Protein AF-A0AAD7UB08-F1 (afdb_monomer_lite)

Radius of gyration: 28.37 Å; chains: 1; bounding box: 59×45×67 Å

Structure (mmCIF, N/CA/C/O backbone):
data_AF-A0AAD7UB08-F1
#
_entry.id   AF-A0AAD7UB08-F1
#
loop_
_atom_site.group_PDB
_atom_site.id
_atom_site.type_symbol
_atom_site.label_atom_id
_atom_site.label_alt_id
_atom_site.label_comp_id
_atom_site.label_asym_id
_atom_site.label_entity_id
_atom_site.label_seq_id
_atom_site.pdbx_PDB_ins_code
_atom_site.Cartn_x
_atom_site.Cartn_y
_atom_site.Cartn_z
_atom_site.occupancy
_atom_site.B_iso_or_equiv
_atom_site.auth_seq_id
_atom_site.auth_comp_id
_atom_site.auth_asym_id
_atom_site.auth_atom_id
_atom_site.pdbx_PDB_model_num
ATOM 1 N N . MET A 1 1 ? -1.883 6.183 -9.717 1.00 77.38 1 MET A N 1
ATOM 2 C CA . MET A 1 1 ? -1.496 4.913 -10.372 1.00 77.38 1 MET A CA 1
ATOM 3 C C . MET A 1 1 ? -1.075 5.240 -11.805 1.00 77.38 1 MET A C 1
ATOM 5 O O . MET A 1 1 ? -1.662 6.165 -12.356 1.00 77.38 1 MET A O 1
ATOM 9 N N . GLN A 1 2 ? -0.037 4.602 -12.362 1.00 87.12 2 GLN A N 1
ATOM 10 C CA . GLN A 1 2 ? 0.433 4.840 -13.742 1.00 87.12 2 GLN A CA 1
ATOM 11 C C . GLN A 1 2 ? 0.316 3.563 -14.581 1.00 87.12 2 GLN A C 1
ATOM 13 O O . GLN A 1 2 ? 0.586 2.474 -14.077 1.00 87.12 2 GLN A O 1
ATOM 18 N N . PHE A 1 3 ? -0.080 3.718 -15.844 1.00 93.44 3 PHE A N 1
ATOM 19 C CA . PHE A 1 3 ? -0.342 2.625 -16.781 1.00 93.44 3 PHE A CA 1
ATOM 20 C C . PHE A 1 3 ? 0.560 2.736 -18.009 1.00 93.44 3 PHE A C 1
ATOM 22 O O . PHE A 1 3 ? 0.976 3.834 -18.388 1.00 93.44 3 PHE A O 1
ATOM 29 N N . CYS A 1 4 ? 0.858 1.596 -18.626 1.00 93.75 4 CYS A N 1
ATOM 30 C CA . CYS A 1 4 ? 1.597 1.527 -19.876 1.00 93.75 4 CYS A CA 1
ATOM 31 C C . CYS A 1 4 ? 0.754 2.109 -21.028 1.00 93.75 4 CYS A C 1
ATOM 33 O O . CYS A 1 4 ? -0.402 1.714 -21.181 1.00 93.75 4 CYS A O 1
ATOM 35 N N . PRO A 1 5 ? 1.310 2.997 -21.872 1.00 93.38 5 PRO A N 1
ATOM 36 C CA . PRO A 1 5 ? 0.592 3.547 -23.021 1.00 93.38 5 PRO A CA 1
ATOM 37 C C . PRO A 1 5 ? 0.389 2.541 -24.166 1.00 93.38 5 PRO A C 1
ATOM 39 O O . PRO A 1 5 ? -0.391 2.826 -25.067 1.00 93.38 5 PRO A O 1
ATOM 42 N N . HIS A 1 6 ? 1.096 1.405 -24.161 1.00 91.12 6 HIS A N 1
ATOM 43 C CA . HIS A 1 6 ? 0.998 0.393 -25.216 1.00 91.12 6 HIS A CA 1
ATOM 44 C C . HIS A 1 6 ? -0.057 -0.673 -24.887 1.00 91.12 6 HIS A C 1
ATOM 46 O O . HIS A 1 6 ? -0.972 -0.885 -25.674 1.00 91.12 6 HIS A O 1
ATOM 52 N N . ASP A 1 7 ? 0.015 -1.263 -23.688 1.00 92.31 7 ASP A N 1
ATOM 53 C CA . ASP A 1 7 ? -0.825 -2.417 -23.318 1.00 92.31 7 ASP A CA 1
ATOM 54 C C . ASP A 1 7 ? -1.822 -2.119 -22.188 1.00 92.31 7 ASP A C 1
ATOM 56 O O . ASP A 1 7 ? -2.478 -3.025 -21.681 1.00 92.31 7 ASP A O 1
ATOM 60 N N . GLY A 1 8 ? -1.882 -0.877 -21.692 1.00 91.19 8 GLY A N 1
ATOM 61 C CA . GLY A 1 8 ? -2.778 -0.481 -20.594 1.00 91.19 8 GLY A CA 1
ATOM 62 C C . GLY A 1 8 ? -2.481 -1.138 -19.237 1.00 91.19 8 GLY A C 1
ATOM 63 O O . GLY A 1 8 ? -3.202 -0.906 -18.269 1.00 91.19 8 GLY A O 1
ATOM 64 N N . THR A 1 9 ? -1.419 -1.941 -19.135 1.0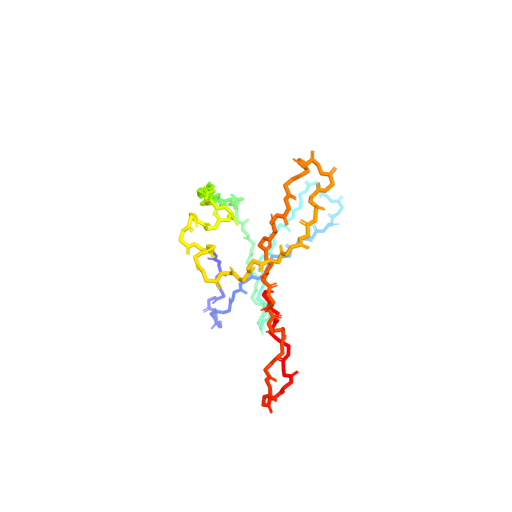0 93.81 9 THR A N 1
ATOM 65 C CA . THR A 1 9 ? -1.046 -2.670 -17.914 1.00 93.81 9 THR A CA 1
ATOM 66 C C . THR A 1 9 ? -0.464 -1.725 -16.857 1.00 93.81 9 THR A C 1
ATOM 68 O O . THR A 1 9 ? 0.171 -0.719 -17.184 1.00 93.81 9 THR A O 1
ATOM 71 N N . LEU A 1 10 ? -0.673 -2.026 -15.572 1.00 93.81 10 LEU A N 1
ATOM 72 C CA . LEU A 1 10 ? -0.142 -1.235 -14.458 1.00 93.81 10 LEU A CA 1
ATOM 73 C C . LEU A 1 10 ? 1.392 -1.335 -14.395 1.00 93.81 10 LEU A C 1
ATOM 75 O O . LEU A 1 10 ? 1.953 -2.428 -14.424 1.00 93.81 10 LEU A O 1
ATOM 79 N N . LEU A 1 11 ? 2.072 -0.189 -14.298 1.00 92.94 11 LEU A N 1
ATOM 80 C CA . LEU A 1 11 ? 3.535 -0.146 -14.251 1.00 92.94 11 LEU A CA 1
ATOM 81 C C . LEU A 1 11 ? 4.067 -0.488 -12.855 1.00 92.94 11 LEU A C 1
ATOM 83 O O . LEU A 1 11 ? 3.631 0.086 -11.854 1.00 92.94 11 LEU A O 1
ATOM 87 N N . HIS A 1 12 ? 5.055 -1.378 -12.801 1.00 91.50 12 HIS A N 1
ATOM 88 C CA . HIS A 1 12 ? 5.726 -1.793 -11.573 1.00 91.50 12 HIS A CA 1
ATOM 89 C C . HIS A 1 12 ? 6.894 -0.861 -11.244 1.00 91.50 12 HIS A C 1
ATOM 91 O O . HIS A 1 12 ? 7.542 -0.323 -12.141 1.00 91.50 12 HIS A O 1
ATOM 97 N N . VAL A 1 13 ? 7.171 -0.672 -9.954 1.00 89.25 13 VAL A N 1
ATOM 98 C CA . VAL A 1 13 ? 8.270 0.174 -9.475 1.00 89.25 13 VAL A CA 1
ATOM 99 C C . VAL A 1 13 ? 9.517 -0.678 -9.266 1.00 89.25 13 VAL A C 1
ATOM 101 O O . VAL A 1 13 ? 9.540 -1.519 -8.374 1.00 89.25 13 VAL A O 1
ATOM 104 N N . ASN A 1 14 ? 10.559 -0.409 -10.044 1.00 86.75 14 ASN A N 1
ATOM 105 C CA . ASN A 1 14 ? 11.897 -0.953 -9.851 1.00 86.75 14 ASN A CA 1
ATOM 106 C C . ASN A 1 14 ? 12.790 0.115 -9.215 1.00 86.75 14 ASN A C 1
ATOM 108 O O . ASN A 1 14 ? 12.727 1.291 -9.579 1.00 86.75 14 ASN A O 1
ATOM 112 N N . VAL A 1 15 ? 13.617 -0.291 -8.254 1.00 83.44 15 VAL A N 1
ATOM 113 C CA . VAL A 1 15 ? 14.586 0.585 -7.590 1.00 83.44 15 VAL A CA 1
ATOM 114 C C . VAL A 1 15 ? 15.959 -0.035 -7.774 1.00 83.44 15 VAL A C 1
ATOM 116 O O . VAL A 1 15 ? 16.216 -1.125 -7.266 1.00 83.44 15 VAL A O 1
ATOM 119 N N . ASP A 1 16 ? 16.829 0.655 -8.505 1.00 76.12 16 ASP A N 1
ATOM 120 C CA . ASP A 1 16 ? 18.200 0.201 -8.712 1.00 76.12 16 ASP A CA 1
ATOM 121 C C . ASP A 1 16 ? 19.074 0.640 -7.526 1.00 76.12 16 ASP A C 1
ATOM 123 O O . ASP A 1 16 ? 19.172 1.825 -7.199 1.00 76.12 16 ASP A O 1
ATOM 127 N N . PHE A 1 17 ? 19.738 -0.319 -6.875 1.00 64.81 17 PHE A N 1
ATOM 128 C CA . PHE A 1 17 ? 20.690 -0.078 -5.781 1.00 64.81 17 PHE A CA 1
ATOM 129 C C . PHE A 1 17 ? 22.124 0.045 -6.318 1.00 64.81 17 PHE A C 1
ATOM 131 O O . PHE A 1 17 ? 23.049 -0.621 -5.858 1.00 64.81 17 PHE A O 1
ATOM 138 N N . GLY A 1 18 ? 22.320 0.858 -7.353 1.00 60.03 18 GLY A N 1
ATOM 139 C CA . GLY A 1 18 ? 23.619 1.021 -8.000 1.00 60.03 18 GLY A CA 1
ATOM 140 C C . GLY A 1 18 ? 24.482 2.084 -7.326 1.00 60.03 18 GLY A C 1
ATOM 141 O O . GLY A 1 18 ? 24.507 3.194 -7.834 1.00 60.03 18 GLY A O 1
ATOM 142 N N . GLY A 1 19 ? 25.163 1.751 -6.216 1.00 54.38 19 GLY A N 1
ATOM 143 C CA . GLY A 1 19 ? 26.421 2.333 -5.673 1.00 54.38 19 GLY A CA 1
ATOM 144 C C . GLY A 1 19 ? 26.656 3.859 -5.596 1.00 54.38 19 GLY A C 1
ATOM 145 O O . GLY A 1 19 ? 27.677 4.291 -5.071 1.00 54.38 19 GLY A O 1
ATOM 146 N N . THR A 1 20 ? 25.753 4.689 -6.094 1.00 57.12 20 THR A N 1
ATOM 147 C CA . THR A 1 20 ? 25.841 6.144 -6.194 1.00 57.12 20 THR A CA 1
ATOM 148 C C . THR A 1 20 ? 24.617 6.737 -5.509 1.00 57.12 20 THR A C 1
ATOM 150 O O . THR A 1 20 ? 23.547 6.136 -5.484 1.00 57.12 20 THR A O 1
ATOM 153 N N . ALA A 1 21 ? 24.783 7.911 -4.899 1.00 55.28 21 ALA A N 1
ATOM 154 C CA . ALA A 1 21 ? 23.849 8.502 -3.934 1.00 55.28 21 ALA A CA 1
ATOM 155 C C . ALA A 1 21 ? 22.436 8.841 -4.473 1.00 55.28 21 ALA A C 1
ATOM 157 O O . ALA A 1 21 ? 21.609 9.376 -3.733 1.00 55.28 21 ALA A O 1
ATOM 158 N N . ALA A 1 22 ? 22.135 8.534 -5.736 1.00 55.91 22 ALA A N 1
ATOM 159 C CA . ALA A 1 22 ? 20.827 8.712 -6.343 1.00 55.91 22 ALA A CA 1
ATOM 160 C C . ALA A 1 22 ? 20.198 7.343 -6.644 1.00 55.91 22 ALA A C 1
ATOM 162 O O . ALA A 1 22 ? 20.441 6.752 -7.689 1.00 55.91 22 ALA A O 1
ATOM 163 N N . GLN A 1 23 ? 19.353 6.847 -5.734 1.00 61.12 23 GLN A N 1
ATOM 164 C CA . GLN A 1 23 ? 18.406 5.776 -6.062 1.00 61.12 23 GLN A CA 1
ATOM 165 C C . GLN A 1 23 ? 17.480 6.265 -7.182 1.00 61.12 23 GLN A C 1
ATOM 167 O O . GLN A 1 23 ? 16.604 7.110 -6.957 1.00 61.12 23 GLN A O 1
ATOM 172 N N . GLU A 1 24 ? 17.677 5.744 -8.388 1.00 73.94 24 GLU A N 1
ATOM 173 C CA . GLU A 1 24 ? 16.781 5.989 -9.510 1.00 73.94 24 GLU A CA 1
ATOM 174 C C . GLU A 1 24 ? 15.604 5.017 -9.435 1.00 73.94 24 GLU A C 1
ATOM 176 O O . GLU A 1 24 ? 15.737 3.809 -9.620 1.00 73.94 24 GLU A O 1
ATOM 181 N N . VAL A 1 25 ? 14.427 5.561 -9.142 1.00 83.31 25 VAL A N 1
ATOM 182 C CA . VAL A 1 25 ? 13.163 4.826 -9.224 1.00 83.31 25 VAL A CA 1
ATOM 183 C C . VAL A 1 25 ? 12.757 4.753 -10.692 1.00 83.31 25 VAL A C 1
ATOM 185 O O . VAL A 1 25 ? 12.736 5.786 -11.356 1.00 83.31 25 VAL A O 1
ATOM 188 N N . ARG A 1 26 ? 12.409 3.574 -11.209 1.00 88.62 26 ARG A N 1
ATOM 189 C CA . ARG A 1 26 ? 11.992 3.359 -12.604 1.00 88.62 26 ARG A CA 1
ATOM 190 C C . ARG A 1 26 ? 10.652 2.629 -12.641 1.00 88.62 26 ARG A C 1
ATOM 192 O O . ARG A 1 26 ? 10.423 1.718 -11.855 1.00 88.62 26 ARG A O 1
ATOM 199 N N . PHE A 1 27 ? 9.763 3.019 -13.549 1.00 90.50 27 PHE A N 1
ATOM 200 C CA . PHE A 1 27 ? 8.497 2.329 -13.789 1.00 90.50 27 PHE A CA 1
ATOM 201 C C . PHE A 1 27 ? 8.645 1.399 -14.992 1.00 90.50 27 PHE A C 1
ATOM 203 O O . PHE A 1 27 ? 8.902 1.880 -16.092 1.00 90.50 27 PHE A O 1
ATOM 210 N N . ALA A 1 28 ? 8.483 0.093 -14.803 1.00 91.69 28 ALA A N 1
ATOM 211 C CA . ALA A 1 28 ? 8.606 -0.903 -15.865 1.00 91.69 28 ALA A CA 1
ATOM 212 C C . ALA A 1 28 ? 7.288 -1.655 -16.069 1.00 91.69 28 ALA A C 1
ATOM 214 O O . ALA A 1 28 ? 6.599 -1.999 -15.104 1.00 91.69 28 ALA A O 1
ATOM 215 N N . CYS A 1 29 ? 6.928 -1.906 -17.325 1.00 93.69 29 CYS A N 1
ATOM 216 C CA . CYS A 1 29 ? 5.808 -2.782 -17.648 1.00 93.69 29 CYS A CA 1
ATOM 217 C C . CYS A 1 29 ? 6.242 -4.255 -17.512 1.00 93.69 29 CYS A C 1
ATOM 219 O O . CYS A 1 29 ? 7.332 -4.599 -17.964 1.00 93.69 29 CYS A O 1
ATOM 221 N N . PRO A 1 30 ? 5.418 -5.142 -16.921 1.00 91.31 30 PRO A N 1
ATOM 222 C CA . PRO A 1 30 ? 5.731 -6.572 -16.868 1.00 91.31 30 PRO A CA 1
ATOM 223 C C . PRO A 1 30 ? 5.490 -7.304 -18.200 1.00 91.31 30 PRO A C 1
ATOM 225 O O . PRO A 1 30 ? 6.003 -8.403 -18.382 1.00 91.31 30 PRO A O 1
ATOM 228 N N . VAL A 1 31 ? 4.704 -6.726 -19.116 1.00 92.31 31 VAL A N 1
ATOM 229 C CA . VAL A 1 31 ? 4.275 -7.385 -20.367 1.00 92.31 31 VAL A CA 1
ATOM 230 C C . VAL A 1 31 ? 5.083 -6.917 -21.582 1.00 92.31 31 VAL A C 1
ATOM 232 O O . VAL A 1 31 ? 5.281 -7.683 -22.520 1.00 92.31 31 VAL A O 1
ATOM 235 N N . CYS A 1 32 ? 5.588 -5.683 -21.571 1.00 92.06 32 CYS A N 1
ATOM 236 C CA . CYS A 1 32 ? 6.305 -5.090 -22.700 1.00 92.06 32 CYS A CA 1
ATOM 237 C C . CYS A 1 32 ? 7.581 -4.363 -22.244 1.00 92.06 32 CYS A C 1
ATOM 239 O O . CYS A 1 32 ? 7.703 -4.015 -21.069 1.00 92.06 32 CYS A O 1
ATOM 241 N N . PRO A 1 33 ? 8.529 -4.060 -23.151 1.00 91.94 33 PRO A N 1
ATOM 242 C CA . PRO A 1 33 ? 9.808 -3.430 -22.803 1.00 91.94 33 PRO A CA 1
ATOM 243 C C . PRO A 1 33 ? 9.695 -1.929 -22.469 1.00 91.94 33 PRO A C 1
ATOM 245 O O . PRO A 1 33 ? 10.687 -1.201 -22.496 1.00 91.94 33 PRO A O 1
ATOM 248 N N . TYR A 1 34 ? 8.492 -1.429 -22.177 1.00 92.62 34 TYR A N 1
ATOM 249 C CA . TYR A 1 34 ? 8.274 -0.031 -21.834 1.00 92.62 34 TYR A CA 1
ATOM 250 C C . TYR A 1 34 ? 8.830 0.297 -20.442 1.00 92.62 34 TYR A C 1
ATOM 252 O O . TYR A 1 34 ? 8.419 -0.291 -19.437 1.00 92.62 34 TYR A O 1
ATOM 260 N N . ILE A 1 35 ? 9.721 1.292 -20.387 1.00 90.38 35 ILE A N 1
ATOM 261 C CA . ILE A 1 35 ? 10.316 1.815 -19.154 1.00 90.38 35 ILE A CA 1
ATOM 262 C C . ILE A 1 35 ? 10.119 3.331 -19.107 1.00 90.38 35 ILE A C 1
ATOM 264 O O . ILE A 1 35 ? 10.437 4.049 -20.055 1.00 90.38 35 ILE A O 1
ATOM 268 N N . HIS A 1 36 ? 9.625 3.828 -17.977 1.00 87.88 36 HIS A N 1
ATOM 269 C CA . HIS A 1 36 ? 9.436 5.247 -17.715 1.00 87.88 36 HIS A CA 1
ATOM 270 C C . HIS A 1 36 ? 10.195 5.681 -16.458 1.00 87.88 36 HIS A C 1
ATOM 272 O O . HIS A 1 36 ? 9.945 5.185 -15.360 1.00 87.88 36 HIS A O 1
ATOM 278 N N . VAL A 1 37 ? 11.102 6.651 -16.600 1.00 88.00 37 VAL A N 1
ATOM 279 C CA . VAL A 1 37 ? 11.827 7.242 -15.467 1.00 88.00 37 VAL A CA 1
ATOM 280 C C . VAL A 1 37 ? 11.108 8.524 -15.015 1.00 88.00 37 VAL A C 1
ATOM 282 O O . VAL A 1 37 ? 10.999 9.477 -15.796 1.00 88.00 37 VAL A O 1
ATOM 285 N N . PRO A 1 38 ? 10.597 8.590 -13.772 1.00 85.56 38 PRO A N 1
ATOM 286 C CA . PRO A 1 38 ? 9.920 9.764 -13.253 1.00 85.56 38 PRO A CA 1
ATOM 287 C C . PRO A 1 38 ? 10.891 10.931 -13.070 1.00 85.56 38 PRO A C 1
ATOM 289 O O . PRO A 1 38 ? 11.853 10.860 -12.314 1.00 85.56 38 PRO A O 1
ATOM 292 N N . ARG A 1 39 ? 10.572 12.072 -13.687 1.00 82.00 39 ARG A N 1
ATOM 293 C CA . ARG A 1 39 ? 11.351 13.319 -13.544 1.00 82.00 39 ARG A CA 1
ATOM 294 C C . ARG A 1 39 ? 11.247 13.964 -12.158 1.00 82.00 39 ARG A C 1
ATOM 296 O O . ARG A 1 39 ? 12.061 14.811 -11.810 1.00 82.00 39 ARG A O 1
ATOM 303 N N . ARG A 1 40 ? 10.195 13.649 -11.396 1.00 80.31 40 ARG A N 1
ATOM 304 C CA . ARG A 1 40 ? 9.923 14.216 -10.067 1.00 80.31 40 ARG A CA 1
ATOM 305 C C . ARG A 1 40 ? 9.405 13.126 -9.142 1.00 80.31 40 ARG A C 1
ATOM 307 O O . ARG A 1 40 ? 8.581 12.310 -9.554 1.00 80.31 40 ARG A O 1
ATOM 314 N N . LYS A 1 41 ? 9.832 13.166 -7.881 1.00 77.56 41 LYS A N 1
ATOM 315 C CA . LYS A 1 41 ? 9.285 12.313 -6.823 1.00 77.56 41 LYS A CA 1
ATOM 316 C C . LYS A 1 41 ? 7.817 12.692 -6.600 1.00 77.56 41 LYS A C 1
ATOM 318 O O . LYS A 1 41 ? 7.503 13.869 -6.430 1.00 77.56 41 LYS A O 1
ATOM 323 N N . ARG A 1 42 ? 6.916 11.710 -6.635 1.00 77.62 42 ARG A N 1
ATOM 324 C CA . ARG A 1 42 ? 5.488 11.884 -6.330 1.00 77.62 42 ARG A CA 1
ATOM 325 C C . ARG A 1 42 ? 5.131 11.007 -5.138 1.00 77.62 42 ARG A C 1
ATOM 327 O O . ARG A 1 42 ? 5.421 9.817 -5.159 1.00 77.62 42 ARG A O 1
ATOM 334 N N . ALA A 1 43 ? 4.473 11.590 -4.143 1.00 81.12 43 ALA A N 1
ATOM 335 C CA . ALA A 1 43 ? 3.867 10.870 -3.031 1.00 81.12 43 ALA A CA 1
ATOM 336 C C . ALA A 1 43 ? 2.346 11.013 -3.133 1.00 81.12 43 ALA A C 1
ATOM 338 O O . ALA A 1 43 ? 1.840 12.113 -3.348 1.00 81.12 43 ALA A O 1
ATOM 339 N N . SER A 1 44 ? 1.626 9.901 -3.010 1.00 81.12 44 SER A N 1
ATOM 340 C CA . SER A 1 44 ? 0.167 9.895 -2.913 1.00 81.12 44 SER A CA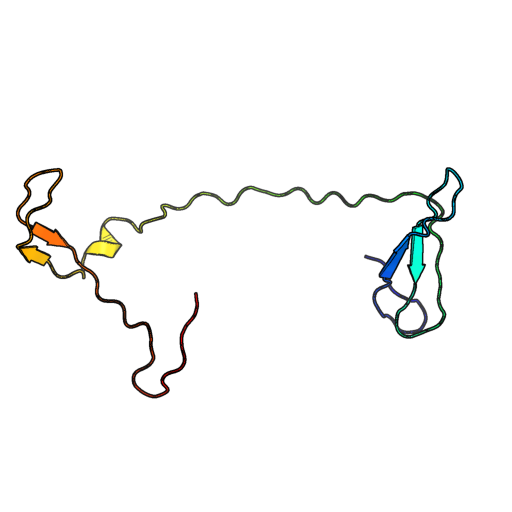 1
ATOM 341 C C . SER A 1 44 ? -0.192 9.576 -1.473 1.00 81.12 44 SER A C 1
ATOM 343 O O . SER A 1 44 ? -0.125 8.420 -1.065 1.00 81.12 44 SER A O 1
ATOM 345 N N . VAL A 1 45 ? -0.531 10.600 -0.697 1.00 84.75 45 VAL A N 1
ATOM 346 C CA . VAL A 1 45 ? -0.971 10.427 0.688 1.00 84.75 45 VAL A CA 1
ATOM 347 C C . VAL A 1 45 ? -2.483 10.243 0.675 1.00 84.75 45 VAL A C 1
ATOM 349 O O . VAL A 1 45 ? -3.207 11.137 0.244 1.00 84.75 45 VAL A O 1
ATOM 352 N N . VAL A 1 46 ? -2.959 9.079 1.115 1.00 86.88 46 VAL A N 1
ATOM 353 C CA . VAL A 1 46 ? -4.392 8.820 1.296 1.00 86.88 46 VAL A CA 1
ATOM 354 C C . VAL A 1 46 ? -4.722 9.045 2.772 1.00 86.88 46 VAL A C 1
ATOM 356 O O . VAL A 1 46 ? -4.183 8.320 3.611 1.00 86.88 46 VAL A O 1
ATOM 359 N N . PRO A 1 47 ? -5.559 10.037 3.124 1.00 87.56 47 PRO A N 1
ATOM 360 C CA . PRO A 1 47 ? -5.981 10.224 4.505 1.00 87.56 47 PRO A CA 1
ATOM 361 C C . PRO A 1 47 ? -6.867 9.049 4.926 1.00 87.56 47 PRO A C 1
ATOM 363 O O . PRO A 1 47 ? -7.855 8.735 4.265 1.00 87.56 47 PRO A O 1
ATOM 366 N N . THR A 1 48 ? -6.511 8.389 6.024 1.00 85.56 48 THR A N 1
ATOM 367 C CA . THR A 1 48 ? -7.296 7.291 6.592 1.00 85.56 48 THR A CA 1
ATOM 368 C C . THR A 1 48 ? -8.175 7.813 7.721 1.00 85.56 48 THR A C 1
ATOM 370 O O . THR A 1 48 ? -7.707 8.468 8.652 1.00 85.56 48 THR A O 1
ATOM 373 N N . THR A 1 49 ? -9.472 7.522 7.652 1.00 87.62 49 THR A N 1
ATOM 374 C CA . THR A 1 49 ? -10.384 7.711 8.779 1.00 87.62 49 THR A CA 1
ATOM 375 C C . THR A 1 49 ? -10.366 6.450 9.633 1.00 87.62 49 THR A C 1
ATOM 377 O O . THR A 1 49 ? -10.416 5.328 9.125 1.00 87.62 49 THR A O 1
ATOM 380 N N . LYS A 1 50 ? -10.259 6.613 10.955 1.00 82.75 50 LYS A N 1
ATOM 381 C CA . LYS A 1 50 ? -10.413 5.481 11.872 1.00 82.75 50 LYS A CA 1
ATOM 382 C C . LYS A 1 50 ? -11.855 4.993 11.767 1.00 82.75 50 LYS A C 1
ATOM 384 O O . LYS A 1 50 ? -12.778 5.806 11.818 1.00 82.75 50 LYS A O 1
ATOM 389 N N . LYS A 1 51 ? -12.046 3.679 11.630 1.00 80.31 51 LYS A N 1
ATOM 390 C CA . LYS A 1 51 ? -13.375 3.083 11.792 1.00 80.31 51 LYS A CA 1
ATOM 391 C C . LYS A 1 51 ? -13.897 3.471 13.177 1.00 80.31 51 LYS A C 1
ATOM 393 O O . LYS A 1 51 ? -13.125 3.462 14.139 1.00 80.31 51 LYS A O 1
ATOM 398 N N . ARG A 1 52 ? -15.179 3.835 13.277 1.00 76.25 52 ARG A N 1
ATOM 399 C CA . ARG A 1 52 ? -15.819 3.901 14.592 1.00 76.25 52 ARG A CA 1
ATOM 400 C C . ARG A 1 52 ? -15.758 2.501 15.195 1.00 76.25 52 ARG A C 1
ATOM 402 O O . ARG A 1 52 ? -15.961 1.518 14.488 1.00 76.25 52 ARG A O 1
ATOM 409 N N . ILE A 1 53 ? -15.398 2.434 16.470 1.00 71.19 53 ILE A N 1
ATOM 410 C CA . ILE A 1 53 ? -15.542 1.214 17.252 1.00 71.19 53 ILE A CA 1
ATOM 411 C C . ILE A 1 53 ? -17.044 1.105 17.494 1.00 71.19 53 ILE A C 1
ATOM 413 O O . ILE A 1 53 ? -17.570 1.828 18.334 1.00 71.19 53 ILE A O 1
ATOM 417 N N . ASP A 1 54 ? -17.735 0.312 16.681 1.00 65.38 54 ASP A N 1
ATOM 418 C CA . ASP A 1 54 ? -19.065 -0.160 17.053 1.00 65.38 54 ASP A CA 1
ATOM 419 C C . ASP A 1 54 ? -18.888 -1.196 18.172 1.00 65.38 54 ASP A C 1
ATOM 421 O O . ASP A 1 54 ? -17.856 -1.878 18.230 1.00 65.38 54 ASP A O 1
ATOM 425 N N . ASP A 1 55 ? -19.848 -1.264 19.096 1.00 63.75 55 ASP A N 1
ATOM 426 C CA . ASP A 1 55 ? -19.778 -2.139 20.265 1.00 63.75 55 ASP A CA 1
ATOM 427 C C . ASP A 1 55 ? -19.502 -3.588 19.830 1.00 63.75 55 ASP A C 1
ATOM 429 O O . ASP A 1 55 ? -20.302 -4.232 19.154 1.00 63.75 55 ASP A O 1
ATOM 433 N N . VAL A 1 56 ? -18.323 -4.092 20.210 1.00 60.38 56 VAL A N 1
ATOM 434 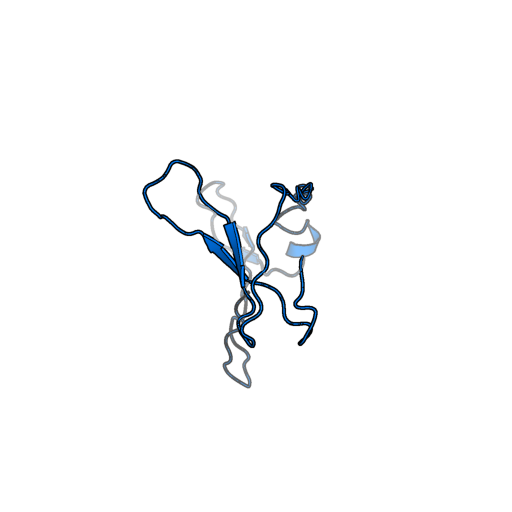C CA . VAL A 1 56 ? -17.756 -5.387 19.775 1.00 60.38 56 VAL A CA 1
ATOM 435 C C . VAL A 1 56 ? -18.578 -6.587 20.269 1.00 60.38 56 VAL A C 1
ATOM 437 O O . VAL A 1 56 ? -18.375 -7.717 19.835 1.00 60.38 56 VAL A O 1
ATOM 440 N N . MET A 1 57 ? -19.552 -6.353 21.140 1.00 55.44 57 MET A N 1
ATOM 441 C CA . MET A 1 57 ? -20.566 -7.324 21.506 1.00 55.44 57 MET A CA 1
ATOM 442 C C . MET A 1 57 ? -21.908 -6.639 21.330 1.00 55.44 57 MET A C 1
ATOM 444 O O . MET A 1 57 ? -22.214 -5.700 22.063 1.00 55.44 57 MET A O 1
ATOM 448 N N . GLY A 1 58 ? -22.662 -7.087 20.323 1.00 57.16 58 GLY A N 1
ATOM 449 C CA . GLY A 1 58 ? -24.000 -6.592 20.036 1.00 57.16 58 GLY A CA 1
ATOM 450 C C . GLY A 1 58 ? -24.809 -6.451 21.323 1.00 57.16 58 GLY A C 1
ATOM 451 O O . GLY A 1 58 ? -24.668 -7.259 22.245 1.00 57.16 58 GLY A O 1
ATOM 452 N N . GLY A 1 59 ? -25.579 -5.363 21.401 1.00 62.00 59 GLY A N 1
ATOM 453 C CA . GLY A 1 59 ? -26.287 -4.939 22.608 1.00 62.00 59 GLY A CA 1
ATOM 454 C C . GLY A 1 59 ? -27.231 -6.001 23.185 1.00 62.00 59 GLY A C 1
ATOM 455 O O . GLY A 1 59 ? -27.290 -7.135 22.723 1.00 62.00 59 GLY A O 1
ATOM 456 N N . ALA A 1 60 ? -28.019 -5.630 24.196 1.00 59.16 60 ALA A N 1
ATOM 457 C CA . ALA A 1 60 ? -28.872 -6.559 24.952 1.00 59.16 60 ALA A CA 1
ATOM 458 C C . ALA A 1 60 ? -29.736 -7.511 24.087 1.00 59.16 60 ALA A C 1
ATOM 460 O O . ALA A 1 60 ? -29.993 -8.642 24.491 1.00 59.16 60 ALA A O 1
ATOM 461 N N . GLU A 1 61 ? -30.124 -7.104 22.873 1.00 58.97 61 GLU A N 1
ATOM 462 C CA . GLU A 1 61 ? -30.871 -7.943 21.924 1.00 58.97 61 GLU A CA 1
ATOM 463 C C . GLU A 1 61 ? -30.096 -9.162 21.399 1.00 58.97 61 GLU A C 1
ATOM 465 O O . GLU A 1 61 ? -30.715 -10.178 21.080 1.00 58.97 61 GLU A O 1
ATOM 470 N N . SER A 1 62 ? -28.760 -9.116 21.356 1.00 59.47 62 SER A N 1
ATOM 471 C CA . SER A 1 62 ? -27.919 -10.229 20.875 1.00 59.47 62 SER A CA 1
ATOM 472 C C . SER A 1 62 ? -27.899 -11.430 21.826 1.00 59.47 62 SER A C 1
ATOM 474 O O . SER A 1 62 ? -27.498 -12.517 21.424 1.00 59.47 62 SER A O 1
ATOM 476 N N . TRP A 1 63 ? -28.370 -11.252 23.063 1.00 57.88 63 TRP A N 1
ATOM 477 C CA . TRP A 1 63 ? -28.406 -12.290 24.097 1.00 57.88 63 TRP A CA 1
ATOM 478 C C . TRP A 1 63 ? -29.817 -12.826 24.371 1.00 57.88 63 TRP A C 1
ATOM 480 O O . TRP A 1 63 ? -29.984 -13.720 25.193 1.00 57.88 63 TRP A O 1
ATOM 490 N N . SER A 1 64 ? -30.834 -12.313 23.670 1.00 62.56 64 SER A N 1
ATOM 491 C CA . SER A 1 64 ? -32.239 -12.693 23.883 1.00 62.56 64 SER A CA 1
ATOM 492 C C . SER A 1 64 ? -32.555 -14.152 23.527 1.00 62.56 64 SER A C 1
ATOM 494 O O . SER A 1 64 ? -33.483 -14.725 24.086 1.00 62.56 64 SER A O 1
ATOM 496 N N . ASN A 1 65 ? -31.768 -14.758 22.634 1.00 60.06 65 ASN A N 1
ATOM 497 C CA . ASN A 1 65 ? -31.974 -16.122 22.134 1.00 60.06 65 ASN A CA 1
ATOM 498 C C . ASN A 1 65 ? -30.893 -17.105 22.615 1.00 60.06 65 ASN A C 1
ATOM 500 O O . ASN A 1 65 ? -30.677 -18.137 21.983 1.00 60.06 65 ASN A O 1
ATOM 504 N N . VAL A 1 66 ? -30.156 -16.752 23.669 1.00 63.25 66 VAL A N 1
ATOM 505 C CA . VAL A 1 66 ? -29.061 -17.569 24.197 1.00 63.25 66 VAL A CA 1
ATOM 506 C C . VAL A 1 66 ? -29.579 -18.392 25.368 1.00 63.25 66 VAL A C 1
ATOM 508 O O . VAL A 1 66 ? -30.135 -17.836 26.312 1.00 63.25 66 VAL A O 1
ATOM 511 N N . ASP A 1 67 ? -29.390 -19.709 25.309 1.00 66.00 67 ASP A N 1
ATOM 512 C CA . ASP A 1 67 ? -29.805 -20.611 26.380 1.00 66.00 67 ASP A CA 1
ATOM 513 C C . ASP A 1 67 ? -29.032 -20.316 27.682 1.00 66.00 67 ASP A C 1
ATOM 515 O O . ASP A 1 67 ? -27.818 -20.067 27.683 1.00 66.00 67 ASP A O 1
ATOM 519 N N . THR A 1 68 ? -29.741 -20.364 28.812 1.00 67.69 68 THR A N 1
ATOM 520 C CA . THR A 1 68 ? -29.164 -20.203 30.155 1.00 67.69 68 THR A CA 1
ATOM 521 C C . THR A 1 68 ? -28.851 -21.573 30.751 1.00 67.69 68 THR A C 1
ATOM 523 O O . THR A 1 68 ? -29.685 -22.477 30.727 1.00 67.69 68 THR A O 1
ATOM 526 N N . THR A 1 69 ? -27.659 -21.733 31.325 1.00 72.94 69 THR A N 1
ATOM 527 C CA . THR A 1 69 ? -27.273 -22.926 32.101 1.00 72.94 69 THR A CA 1
ATOM 528 C C . THR A 1 69 ? -26.941 -22.563 33.540 1.00 72.94 69 THR A C 1
ATOM 530 O O . THR A 1 69 ? -26.448 -21.469 33.823 1.00 72.94 69 THR A O 1
ATOM 533 N N . GLU A 1 70 ? -27.187 -23.504 34.455 1.00 71.38 70 GLU A N 1
ATOM 534 C CA . GLU A 1 70 ? -26.788 -23.387 35.858 1.00 71.38 70 GLU A CA 1
ATOM 535 C C . GLU A 1 70 ? -25.284 -23.667 36.003 1.00 71.38 70 GLU A C 1
ATOM 537 O O . GLU A 1 70 ? -24.857 -24.783 36.303 1.00 71.38 70 GLU A O 1
ATOM 542 N N . ALA A 1 71 ? -24.460 -22.653 35.740 1.00 72.19 71 ALA A N 1
ATOM 543 C CA . ALA A 1 71 ? -23.016 -22.710 35.927 1.00 72.19 71 ALA A CA 1
ATOM 544 C C . ALA A 1 71 ? -22.558 -21.550 36.816 1.00 72.19 71 ALA A C 1
ATOM 546 O O . ALA A 1 71 ? -22.866 -20.386 36.566 1.00 72.19 71 ALA A O 1
ATOM 547 N N . GLN A 1 72 ? -21.806 -21.872 37.870 1.00 74.19 72 GLN A N 1
ATOM 548 C CA . GLN A 1 72 ? -21.329 -20.881 38.827 1.00 74.19 72 GLN A CA 1
ATOM 549 C C . GLN A 1 72 ? -20.153 -20.091 38.241 1.00 74.19 72 GLN A C 1
ATOM 551 O O . GLN A 1 72 ? -19.093 -20.654 37.957 1.00 74.19 72 GLN A O 1
ATOM 556 N N . CYS A 1 73 ? -20.321 -18.776 38.086 1.00 71.56 73 CYS A N 1
ATOM 557 C CA . CYS A 1 73 ? -19.242 -17.911 37.615 1.00 71.56 73 CYS A CA 1
ATOM 558 C C . CYS A 1 73 ? -18.131 -17.796 38.681 1.00 71.56 73 CYS A C 1
ATOM 560 O O . CYS A 1 73 ? -18.419 -17.352 39.799 1.00 71.56 73 CYS A O 1
ATOM 562 N N . PRO A 1 74 ? -16.857 -18.096 38.352 1.00 75.62 74 PRO A N 1
ATOM 563 C CA . PRO A 1 74 ? -15.752 -18.054 39.315 1.00 75.62 74 PRO A CA 1
ATOM 564 C C . PRO A 1 74 ? -15.388 -16.634 39.786 1.00 75.62 74 PRO A C 1
ATOM 566 O O . PRO A 1 74 ? -14.650 -16.494 40.756 1.00 75.62 74 PRO A O 1
ATOM 569 N N . ALA A 1 75 ? -15.884 -15.583 39.122 1.00 76.62 75 ALA A N 1
ATOM 570 C CA . ALA A 1 75 ? -15.587 -14.190 39.465 1.00 76.62 75 ALA A CA 1
ATOM 571 C C . ALA A 1 75 ? -16.671 -13.520 40.327 1.00 76.62 75 ALA A C 1
ATOM 573 O O . ALA A 1 75 ? -16.348 -12.732 41.211 1.00 76.62 75 ALA A O 1
ATOM 574 N N . CYS A 1 76 ? -17.953 -13.807 40.073 1.00 77.50 76 CYS A N 1
ATOM 575 C CA . CYS A 1 76 ? -19.071 -13.089 40.697 1.00 77.50 76 CYS A CA 1
ATOM 576 C C . CYS A 1 76 ? -20.094 -13.989 41.409 1.00 77.50 76 CYS A C 1
ATOM 578 O O . CYS A 1 76 ? -21.073 -13.476 41.940 1.00 77.50 76 CYS A O 1
ATOM 580 N N . ASN A 1 77 ? -19.873 -15.310 41.472 1.00 72.44 77 ASN A N 1
ATOM 581 C CA . ASN A 1 77 ? -20.725 -16.270 42.194 1.00 72.44 77 ASN A CA 1
ATOM 582 C C . ASN A 1 77 ? -22.209 -16.305 41.771 1.00 72.44 77 ASN A C 1
ATOM 584 O O . ASN A 1 77 ? -23.041 -16.893 42.465 1.00 72.44 77 ASN A O 1
ATOM 588 N N . HIS A 1 78 ? -22.547 -15.730 40.617 1.00 76.81 78 HIS A N 1
ATOM 589 C CA . HIS A 1 78 ? -23.860 -15.907 40.008 1.00 76.81 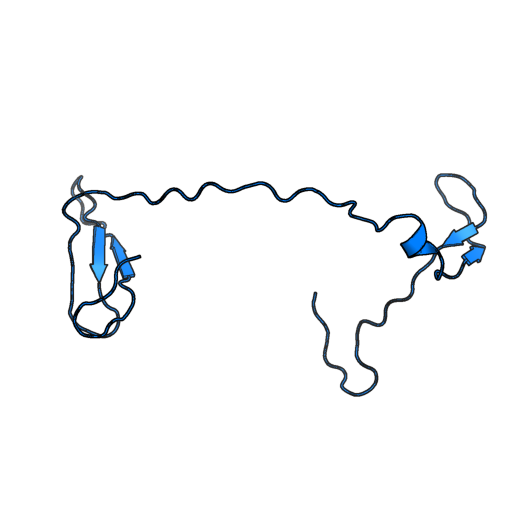78 HIS A CA 1
ATOM 590 C C . HIS A 1 78 ? -24.018 -17.344 39.504 1.00 76.81 78 HIS A C 1
ATOM 592 O O . HIS A 1 78 ? -23.056 -17.948 39.026 1.00 76.81 78 HIS A O 1
ATOM 598 N N . ARG A 1 79 ? -25.231 -17.888 39.659 1.00 72.25 79 ARG A N 1
ATOM 599 C CA . ARG A 1 79 ? -25.566 -19.288 39.347 1.00 72.25 79 ARG A CA 1
ATOM 600 C C . ARG A 1 79 ? -26.021 -19.504 37.907 1.00 72.25 79 ARG A C 1
ATOM 602 O O . ARG A 1 79 ? -26.228 -20.644 37.522 1.00 72.25 79 ARG A O 1
ATOM 609 N N . GLU A 1 80 ? -26.180 -18.433 37.140 1.00 70.75 80 GLU A N 1
ATOM 610 C CA . GLU A 1 80 ? -26.705 -18.462 35.778 1.00 70.75 80 GLU A CA 1
ATOM 611 C C . GLU A 1 80 ? -25.640 -17.951 34.810 1.00 70.75 80 GLU A C 1
ATOM 613 O O . GLU A 1 80 ? -25.058 -16.882 35.019 1.00 70.75 80 GLU A O 1
ATOM 618 N N . ALA A 1 81 ? -25.388 -18.723 33.754 1.00 69.31 81 ALA A N 1
ATOM 619 C CA . ALA A 1 81 ? -24.469 -18.372 32.683 1.00 69.31 81 ALA A CA 1
ATOM 620 C C . ALA A 1 81 ? -25.153 -18.540 31.320 1.00 69.31 81 ALA A C 1
ATOM 622 O O . ALA A 1 81 ? -25.780 -19.565 31.047 1.00 69.31 81 ALA A O 1
ATOM 623 N N . PHE A 1 82 ? -24.993 -17.539 30.454 1.00 68.94 82 PHE A N 1
ATOM 624 C CA . PHE A 1 82 ? -25.423 -17.597 29.058 1.00 68.94 82 PHE A CA 1
ATOM 625 C C . PHE A 1 82 ? -24.341 -18.282 28.220 1.00 68.94 82 PHE A C 1
ATOM 627 O O . PHE A 1 82 ? -23.166 -17.910 28.307 1.00 68.94 82 PHE A O 1
ATOM 634 N N . PHE A 1 83 ? -24.715 -19.266 27.401 1.00 69.38 83 PHE A N 1
ATOM 635 C CA . PHE A 1 83 ? -23.779 -19.964 26.516 1.00 69.38 83 PHE A CA 1
ATOM 636 C C . PHE A 1 83 ? -24.338 -20.056 25.092 1.00 69.38 83 PHE A C 1
ATOM 638 O O . PHE A 1 83 ? -25.495 -20.395 24.884 1.00 69.38 83 PHE A O 1
ATOM 645 N N . MET A 1 84 ? -23.500 -19.781 24.090 1.00 70.81 84 MET A N 1
ATOM 646 C CA . MET A 1 84 ? -23.860 -19.919 22.676 1.00 70.81 84 MET A CA 1
ATOM 647 C C . MET A 1 84 ? -23.108 -21.089 22.049 1.00 70.81 84 MET A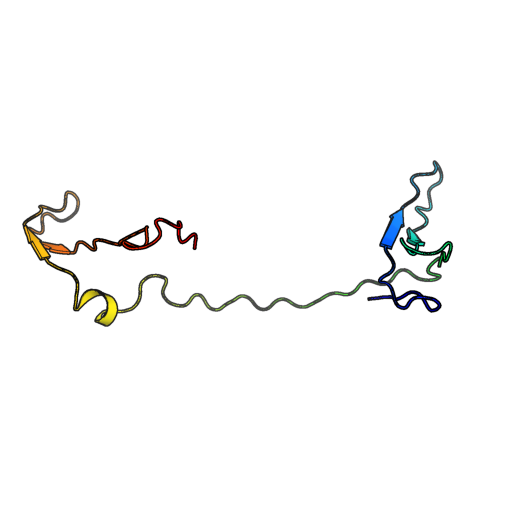 C 1
ATOM 649 O O . MET A 1 84 ? -21.884 -21.181 22.161 1.00 70.81 84 MET A O 1
ATOM 653 N N . GLN A 1 85 ? -23.829 -21.966 21.351 1.00 70.44 85 GLN A N 1
ATOM 654 C CA . GLN A 1 85 ? -23.237 -23.011 20.519 1.00 70.44 85 GLN A CA 1
ATOM 655 C C . GLN A 1 85 ? -23.256 -22.568 19.055 1.00 70.44 85 GLN A C 1
ATOM 657 O O . GLN A 1 85 ? -24.317 -22.403 18.460 1.00 70.44 85 GLN A O 1
ATOM 662 N N . ILE A 1 86 ? -22.074 -22.380 18.466 1.00 72.31 86 ILE A N 1
ATOM 663 C CA . ILE A 1 86 ? -21.931 -21.971 17.064 1.00 72.31 86 ILE A CA 1
ATOM 664 C C . ILE A 1 86 ? -21.494 -23.175 16.230 1.00 72.31 86 ILE A C 1
ATOM 666 O O . ILE A 1 86 ? -20.493 -23.834 16.523 1.00 72.31 86 ILE A O 1
ATOM 670 N N . GLN A 1 87 ? -22.228 -23.452 15.152 1.00 72.12 87 GLN A N 1
ATOM 671 C CA . GLN A 1 87 ? -21.871 -24.500 14.205 1.00 72.12 87 GLN A CA 1
ATOM 672 C C . GLN A 1 87 ? -20.829 -23.998 13.189 1.00 72.12 87 GLN A C 1
ATOM 674 O O . GLN A 1 87 ? -21.149 -23.275 12.255 1.00 72.12 87 GLN A O 1
ATOM 679 N N . ILE A 1 88 ? -19.583 -24.462 13.317 1.00 74.12 88 ILE A N 1
ATOM 680 C CA . ILE A 1 88 ? -18.447 -24.047 12.461 1.00 74.12 88 ILE A CA 1
ATOM 681 C C . ILE A 1 88 ? -18.333 -24.787 11.111 1.00 74.12 88 ILE A C 1
ATOM 683 O O . ILE A 1 88 ? -17.367 -24.604 10.368 1.00 74.12 88 ILE A O 1
ATOM 687 N N . ARG A 1 89 ? -19.270 -25.689 10.797 1.00 67.56 89 ARG A N 1
ATOM 688 C CA . ARG A 1 89 ? -19.240 -26.525 9.583 1.00 67.56 89 ARG A CA 1
ATOM 689 C C . ARG A 1 89 ? -20.642 -26.740 9.040 1.00 67.56 89 ARG A C 1
ATOM 691 O O . ARG A 1 89 ? -21.523 -27.117 9.801 1.00 67.56 89 ARG A O 1
ATOM 698 N N . CYS A 1 90 ? -20.851 -26.574 7.739 1.00 66.00 90 CYS A N 1
ATOM 699 C CA . CYS A 1 90 ? -22.144 -26.888 7.130 1.00 66.00 90 CYS A CA 1
ATOM 700 C C . CYS A 1 90 ? -22.451 -28.396 7.260 1.00 66.00 90 CYS A C 1
ATOM 702 O O . CYS A 1 90 ? -21.602 -29.214 6.903 1.00 66.00 90 CYS A O 1
ATOM 704 N N . VAL A 1 91 ? -23.652 -28.759 7.747 1.00 66.88 91 VAL A N 1
ATOM 705 C CA . VAL A 1 91 ? -24.098 -30.166 7.916 1.00 66.88 91 VAL A CA 1
ATOM 706 C C . VAL A 1 91 ? -24.040 -30.941 6.596 1.00 66.88 91 VAL A C 1
ATOM 708 O O . VAL A 1 91 ? -23.759 -32.132 6.598 1.00 66.88 91 VAL A O 1
ATOM 711 N N . ALA A 1 92 ? -24.295 -30.266 5.471 1.00 65.12 92 ALA A N 1
ATOM 712 C CA . ALA A 1 92 ? -24.440 -30.908 4.169 1.00 65.12 92 ALA A CA 1
ATOM 713 C C . ALA A 1 92 ? -23.119 -31.078 3.398 1.00 65.12 92 ALA A C 1
ATOM 715 O O . ALA A 1 92 ? -22.972 -32.049 2.665 1.00 65.12 92 ALA A O 1
ATOM 716 N N . CYS A 1 93 ? -22.166 -30.146 3.522 1.00 70.19 93 CYS A N 1
ATOM 717 C CA . CYS A 1 93 ? -20.996 -30.104 2.632 1.00 70.19 93 CYS A CA 1
ATOM 718 C C . CYS A 1 93 ? -19.633 -30.000 3.333 1.00 70.19 93 CYS A C 1
ATOM 720 O O . CYS A 1 93 ? -18.620 -29.934 2.645 1.00 70.19 93 CYS A O 1
ATOM 722 N N . HIS A 1 94 ? -19.569 -30.000 4.673 1.00 62.69 94 HIS A N 1
ATOM 723 C CA . HIS A 1 94 ? -18.324 -29.997 5.468 1.00 62.69 94 HIS A CA 1
ATOM 724 C C . HIS A 1 94 ? -17.289 -28.900 5.139 1.00 62.69 94 HIS A C 1
ATOM 726 O O . HIS A 1 94 ? -16.193 -28.904 5.702 1.00 62.69 94 HIS A O 1
ATOM 732 N N . HIS A 1 95 ? -17.618 -27.927 4.289 1.00 67.94 95 HIS A N 1
ATOM 733 C CA . HIS A 1 95 ? -16.751 -26.788 4.037 1.00 67.94 95 HIS A CA 1
ATOM 734 C C . HIS A 1 95 ? -16.671 -25.914 5.289 1.00 67.94 95 HIS A C 1
ATOM 736 O O . HIS A 1 95 ? -17.682 -25.600 5.930 1.00 67.94 95 HIS A O 1
ATOM 742 N N . ARG A 1 96 ? -15.435 -25.566 5.651 1.00 54.69 96 ARG A N 1
ATOM 743 C CA . ARG A 1 96 ? -15.129 -24.672 6.761 1.00 54.69 96 ARG A CA 1
ATOM 744 C C . ARG A 1 96 ? -15.482 -23.255 6.335 1.00 54.69 96 ARG A C 1
ATOM 746 O O . ARG A 1 96 ? -14.920 -22.758 5.364 1.00 54.69 96 ARG A O 1
ATOM 753 N N . TRP A 1 97 ? -16.396 -22.626 7.061 1.00 58.25 97 TRP A N 1
ATOM 754 C CA . TRP A 1 97 ? -16.548 -21.181 6.991 1.00 58.25 97 TRP A CA 1
ATOM 755 C C . TRP A 1 97 ? -15.431 -20.600 7.854 1.00 58.25 97 TRP A C 1
ATOM 757 O O . TRP A 1 97 ? -15.338 -20.889 9.047 1.00 58.25 97 TRP A O 1
ATOM 767 N N . SER A 1 98 ? -14.501 -19.918 7.202 1.00 51.69 98 SER A N 1
ATOM 768 C CA . SER A 1 98 ? -13.523 -19.066 7.862 1.00 51.69 98 SER A CA 1
ATOM 769 C C . SER A 1 98 ? -14.088 -17.658 7.806 1.00 51.69 98 SER A C 1
ATOM 771 O O . SER A 1 98 ? -14.368 -17.181 6.706 1.00 51.69 98 SER A O 1
ATOM 773 N N . ASP A 1 99 ? -14.292 -17.053 8.973 1.00 50.44 99 ASP A N 1
ATOM 774 C CA . ASP A 1 99 ? -14.416 -15.598 9.084 1.00 50.44 99 ASP A CA 1
ATOM 775 C C . ASP A 1 99 ? -13.173 -14.904 8.499 1.00 50.44 99 ASP A C 1
ATOM 777 O O . ASP A 1 99 ? -12.058 -15.481 8.615 1.00 50.44 99 ASP A O 1
#

Foldseek 3Di:
DDADPPPRHFWDWDWDPPPDPDTFIWTADPPDRDIDTDPDDDDDDDDDDDDPPDPPQDPPVSQPPFDWDQDQDPPPRDRIDTDDDDDQADPPPRDGDDD

pLDDT: mean 75.2, std 12.52, range [50.44, 93.81]

Secondary structure (DSSP, 8-state):
--B-TTT-PBPEEEE---SSS---EEEE-SSSS-EE--SS------PPPPPP---SS--GGGGTTPEEE----TTT--S-EEE-----B-TTT--B---

InterPro domains:
  IPR001222 Zinc finger, TFIIS-type [PF01096] (71-89)
  IPR001222 Zinc finger, TFIIS-type [PS51133] (69-98)
  IPR001222 Zinc finger, TFIIS-type [SM00440] (71-99)
  IPR012164 DNA-directed RNA polymerase subunit/transcription factor S [PIRSF005586] (1-89)
  IPR012164 DNA-directed RNA polymerase subunit/transcription factor S [PTHR11239] (1-99)

Sequence (99 aa):
MQFCPHDGTLLHVNVDFGGTAAQEVRFACPVCPYIHVPRRKRASVVPTTK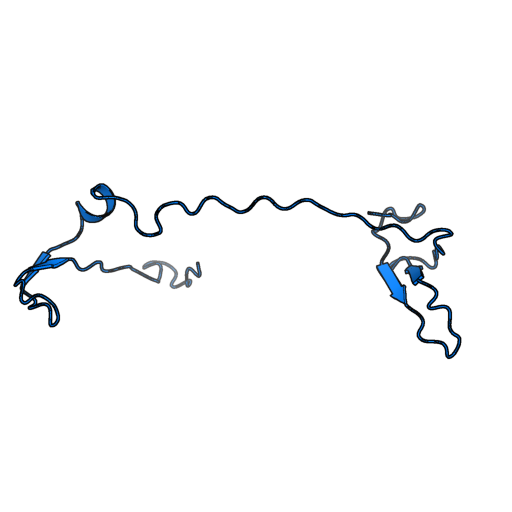KRIDDVMGGAESWSNVDTTEAQCPACNHREAFFMQIQIRCVACHHRWSD

Organism: NCBI:txid2483200